Protein AF-A0A4Y7LHV5-F1 (afdb_monomer_lite)

InterPro domains:
  IPR015813 Pyruvate/Phosphoenolpyruvate kinase-like domain superfamily [SSF51621] (12-142)
  IPR021135 Phosphoenolpyruvate carboxylase [PF00311] (13-142)
  IPR021135 Phosphoenolpyruvate carboxylase [PTHR30523] (12-142)

Secondary structure (DSSP, 8-state):
--SSS--HHHHHHHHHHHHHHHHHTT-----BPPTTSHHHHTSS-HHHHHHTSPTTS-TT--B-PPPTTTHHHHHSSHHHHHHHHHHHHHHHHHHHHSPPPPPPHHHHHHHHHHHHHHHHHHHHHHTT-TTHHHHHHHHS---

Foldseek 3Di:
DPPPQDQPLNVLVVLVVVQVVCVVVVHQDADADDPPDCCQPVVDPNLVVLLPRAAPRQVLHHHYDHDPVCCCQQCVDPVSVVVNVVSVNVSSVCCNVPPDDDDDPVVSVVSVVCRVVVVVVVCCQCPVDPCNVVVCVVVDVDD

Structure (mmCIF, N/CA/C/O backbone):
data_AF-A0A4Y7LHV5-F1
#
_entry.id   AF-A0A4Y7LHV5-F1
#
loop_
_atom_site.group_PDB
_atom_site.id
_atom_site.type_symbol
_atom_site.label_atom_id
_atom_site.label_alt_id
_atom_site.label_comp_id
_atom_site.label_asym_id
_atom_site.label_entity_id
_atom_site.label_seq_id
_atom_site.pdbx_PDB_ins_code
_atom_site.Cartn_x
_atom_site.Cartn_y
_atom_site.Cartn_z
_atom_site.occupancy
_atom_site.B_iso_or_equiv
_atom_site.auth_seq_id
_atom_site.auth_comp_id
_atom_site.auth_asym_id
_atom_site.auth_atom_id
_atom_site.pdbx_PDB_model_num
ATOM 1 N N . MET A 1 1 ? 4.070 -15.924 -12.809 1.00 28.42 1 MET A N 1
ATOM 2 C CA . MET A 1 1 ? 2.951 -16.128 -11.860 1.00 28.42 1 MET A CA 1
ATOM 3 C C . MET A 1 1 ? 2.791 -15.017 -10.815 1.00 28.42 1 MET A C 1
ATOM 5 O O . MET A 1 1 ? 1.690 -14.869 -10.318 1.00 28.42 1 MET A O 1
ATOM 9 N N . LEU A 1 2 ? 3.817 -14.214 -10.486 1.00 26.28 2 LEU A N 1
ATOM 10 C CA . LEU A 1 2 ? 3.727 -13.146 -9.462 1.00 26.28 2 LEU A CA 1
ATOM 11 C C . LEU A 1 2 ? 3.433 -11.728 -10.005 1.00 26.28 2 LEU A C 1
ATOM 13 O O . LEU A 1 2 ? 3.342 -10.786 -9.229 1.00 26.28 2 LEU A O 1
ATOM 17 N N . VAL A 1 3 ? 3.273 -11.566 -11.324 1.00 28.92 3 VAL A N 1
ATOM 18 C CA . VAL A 1 3 ? 3.075 -10.259 -11.999 1.00 28.92 3 VAL A CA 1
ATOM 19 C C . VAL A 1 3 ? 1.633 -10.021 -12.476 1.00 28.92 3 VAL A C 1
ATOM 21 O O . VAL A 1 3 ? 1.344 -8.998 -13.094 1.00 28.92 3 VAL A O 1
ATOM 24 N N . ASP A 1 4 ? 0.712 -10.944 -12.182 1.00 34.41 4 ASP A N 1
ATOM 25 C CA . ASP A 1 4 ? -0.711 -10.810 -12.533 1.00 34.41 4 ASP A CA 1
ATOM 26 C C . ASP A 1 4 ? -1.537 -10.038 -11.492 1.00 34.41 4 ASP A C 1
ATOM 28 O O . ASP A 1 4 ? -2.694 -9.724 -11.746 1.00 34.41 4 ASP A O 1
ATOM 32 N N . SER A 1 5 ? -0.962 -9.675 -10.340 1.00 34.69 5 SER A N 1
ATOM 33 C CA . SER A 1 5 ? -1.713 -9.086 -9.219 1.00 34.69 5 SER A CA 1
ATOM 34 C C . SER A 1 5 ? -1.594 -7.565 -9.066 1.00 34.69 5 SER A C 1
ATOM 36 O O . SER A 1 5 ? -2.292 -6.993 -8.228 1.00 34.69 5 SER A O 1
ATOM 38 N N . LEU A 1 6 ? -0.739 -6.887 -9.837 1.00 39.88 6 LEU A N 1
ATOM 39 C CA . LEU A 1 6 ? -0.488 -5.447 -9.689 1.00 39.88 6 LEU A CA 1
ATOM 40 C C . LEU A 1 6 ? -1.394 -4.621 -10.613 1.00 39.88 6 LEU A C 1
ATOM 42 O O . LEU A 1 6 ? -0.938 -4.043 -11.594 1.00 39.88 6 LEU A O 1
ATOM 46 N N . GLN A 1 7 ? -2.681 -4.550 -10.276 1.00 49.19 7 GLN A N 1
ATOM 47 C CA . GLN A 1 7 ? -3.573 -3.496 -10.757 1.00 49.19 7 GLN A CA 1
ATOM 48 C C . GLN A 1 7 ? -3.807 -2.493 -9.610 1.00 49.19 7 GLN A C 1
ATOM 50 O O . GLN A 1 7 ? -4.105 -2.908 -8.494 1.00 49.19 7 GLN A O 1
ATOM 55 N N . PRO A 1 8 ? -3.718 -1.170 -9.823 1.00 46.78 8 PRO A N 1
ATOM 56 C CA . PRO A 1 8 ? -3.956 -0.186 -8.759 1.00 46.78 8 PRO A CA 1
ATOM 57 C C . PRO A 1 8 ? -5.333 -0.331 -8.079 1.00 46.78 8 PRO A C 1
ATOM 59 O O . PRO A 1 8 ? -5.450 -0.116 -6.875 1.00 46.78 8 PRO A O 1
ATOM 62 N N . GLY A 1 9 ? -6.357 -0.766 -8.827 1.00 55.50 9 GLY A N 1
ATOM 63 C CA . GLY A 1 9 ? -7.690 -1.088 -8.298 1.00 55.50 9 GLY A CA 1
ATOM 64 C C . GLY A 1 9 ? -7.802 -2.455 -7.605 1.00 55.50 9 GLY A C 1
ATOM 65 O O . GLY A 1 9 ? -8.692 -2.642 -6.773 1.00 55.50 9 GLY A O 1
ATOM 66 N N . SER A 1 10 ? -6.895 -3.406 -7.875 1.00 65.31 10 SER A N 1
ATOM 67 C CA . SER A 1 10 ? -6.976 -4.755 -7.292 1.00 65.31 10 SER A CA 1
ATOM 68 C C . SER A 1 10 ? -6.629 -4.768 -5.809 1.00 65.31 10 SER A C 1
ATOM 70 O O . SER A 1 10 ? -7.231 -5.535 -5.065 1.00 65.31 10 SER A O 1
ATOM 72 N N . CYS A 1 11 ? -5.705 -3.917 -5.348 1.00 77.38 11 CYS A N 1
ATOM 73 C CA . CYS A 1 11 ? -5.280 -3.921 -3.947 1.00 77.38 11 CYS A CA 1
ATOM 74 C C . CYS A 1 11 ? -6.391 -3.433 -3.003 1.00 77.38 11 CYS A C 1
ATOM 76 O O . CYS A 1 11 ? -6.657 -4.082 -1.996 1.00 77.38 11 CYS A O 1
ATOM 78 N N . VAL A 1 12 ? -7.088 -2.348 -3.362 1.00 85.00 12 VAL A N 1
ATOM 79 C CA . VAL A 1 12 ? -8.232 -1.826 -2.592 1.00 85.00 12 VAL A CA 1
ATOM 80 C C . VAL A 1 12 ? -9.353 -2.863 -2.521 1.00 85.00 12 VAL A C 1
ATOM 82 O O . VAL A 1 12 ? -9.808 -3.204 -1.432 1.00 85.00 12 VAL A O 1
ATOM 85 N N . LYS A 1 13 ? -9.743 -3.429 -3.669 1.00 87.31 13 LYS A N 1
ATOM 86 C CA . LYS A 1 13 ? -10.794 -4.453 -3.737 1.00 87.31 13 LYS A CA 1
ATOM 87 C C . LYS A 1 13 ? -10.423 -5.715 -2.953 1.00 87.31 13 LYS A C 1
ATOM 89 O O . LYS A 1 13 ? -11.242 -6.232 -2.202 1.00 87.31 13 LYS A O 1
ATOM 94 N N . ALA A 1 14 ? -9.173 -6.170 -3.060 1.00 90.81 14 ALA A N 1
ATOM 95 C CA . ALA A 1 14 ? -8.685 -7.319 -2.303 1.00 90.81 14 ALA A CA 1
ATOM 96 C C . ALA A 1 14 ? -8.722 -7.075 -0.788 1.00 90.81 14 ALA A C 1
ATOM 98 O O . ALA A 1 14 ? -9.125 -7.964 -0.044 1.00 90.81 14 ALA A O 1
ATOM 99 N N . GLN A 1 15 ? -8.341 -5.883 -0.317 1.00 92.19 15 GLN A N 1
ATOM 100 C CA . GLN A 1 15 ? -8.432 -5.540 1.105 1.00 92.19 15 GLN A CA 1
ATOM 101 C C . GLN A 1 15 ? -9.885 -5.528 1.599 1.00 92.19 15 GLN A C 1
ATOM 103 O O . GLN A 1 15 ? -10.168 -6.102 2.650 1.00 92.19 15 GLN A O 1
ATOM 108 N N . GLU A 1 16 ? -10.809 -4.939 0.831 1.00 92.31 16 GLU A N 1
ATOM 109 C CA . GLU A 1 16 ? -12.244 -4.943 1.151 1.00 92.31 16 GLU A CA 1
ATOM 110 C C . GLU A 1 16 ? -12.802 -6.371 1.242 1.00 92.31 16 GLU A C 1
ATOM 112 O O . GLU A 1 16 ? -13.546 -6.690 2.171 1.00 92.31 16 GLU A O 1
ATOM 117 N N . ASP A 1 17 ? -12.438 -7.248 0.306 1.00 94.19 17 ASP A N 1
ATOM 118 C CA . ASP A 1 17 ? -12.913 -8.632 0.292 1.00 94.19 17 ASP A CA 1
ATOM 119 C C . ASP A 1 17 ? -12.310 -9.461 1.435 1.00 94.19 17 ASP A C 1
ATOM 121 O O . ASP A 1 17 ? -13.035 -10.198 2.107 1.00 94.19 17 ASP A O 1
ATOM 125 N N . LEU A 1 18 ? -11.020 -9.283 1.738 1.00 95.31 18 LEU A N 1
ATOM 126 C CA . LEU A 1 18 ? -10.377 -9.918 2.892 1.00 95.31 18 LEU A CA 1
ATOM 127 C C . LEU A 1 18 ? -11.026 -9.497 4.213 1.00 95.31 18 LEU A C 1
ATOM 129 O O . LEU A 1 18 ? -11.237 -10.341 5.082 1.00 95.31 18 LEU A O 1
ATOM 133 N N . ILE A 1 19 ? -11.387 -8.221 4.360 1.00 94.81 19 ILE A N 1
ATOM 134 C CA . ILE A 1 19 ? -12.088 -7.726 5.548 1.00 94.81 19 ILE A CA 1
ATOM 135 C C . ILE A 1 19 ? -13.485 -8.326 5.677 1.00 94.81 19 ILE A C 1
ATOM 137 O O . ILE A 1 19 ? -13.867 -8.732 6.776 1.00 94.81 19 ILE A O 1
ATOM 141 N N . LYS A 1 20 ? -14.244 -8.438 4.579 1.00 95.38 20 LYS A N 1
ATOM 142 C CA . LYS A 1 20 ? -15.557 -9.107 4.604 1.00 95.38 20 LYS A CA 1
ATOM 143 C C . LYS A 1 20 ? -15.428 -10.543 5.107 1.00 95.38 20 LYS A C 1
ATOM 145 O O . LYS A 1 20 ? -16.183 -10.943 5.990 1.00 95.38 20 LYS A O 1
ATOM 150 N N . VAL A 1 21 ? -14.454 -11.292 4.589 1.00 97.50 21 VAL A N 1
ATOM 151 C CA . VAL A 1 21 ? -14.192 -12.676 5.010 1.00 97.50 21 VAL A CA 1
ATOM 152 C C . VAL A 1 21 ? -13.754 -12.724 6.476 1.00 97.50 21 VAL A C 1
ATOM 154 O O . VAL A 1 21 ? -14.325 -13.474 7.260 1.00 97.50 21 VAL A O 1
ATOM 157 N N . ALA A 1 22 ? -12.804 -11.888 6.895 1.00 97.00 22 ALA A N 1
ATOM 158 C CA . ALA A 1 22 ? -12.332 -11.853 8.279 1.00 97.00 22 ALA A CA 1
ATOM 159 C C . ALA A 1 22 ? -13.475 -11.586 9.275 1.00 97.00 22 ALA A C 1
ATOM 161 O O . ALA A 1 22 ? -13.586 -12.278 10.288 1.00 97.00 22 ALA A O 1
ATOM 162 N N . LYS A 1 23 ? -14.386 -10.658 8.942 1.00 95.56 23 LYS A N 1
ATOM 163 C CA . LYS A 1 23 ? -15.592 -10.373 9.734 1.00 95.56 23 LYS A CA 1
ATOM 164 C C . LYS A 1 23 ? -16.534 -11.575 9.825 1.00 95.56 23 LYS A C 1
ATOM 166 O O . LYS A 1 23 ? -17.027 -11.857 10.913 1.00 95.56 23 LYS A O 1
ATOM 171 N N . GLN A 1 24 ? -16.759 -12.299 8.725 1.00 97.75 24 GLN A N 1
ATOM 172 C CA . GLN A 1 24 ? -17.608 -13.502 8.717 1.00 97.75 24 GLN A CA 1
ATOM 173 C C . GLN A 1 24 ? -17.106 -14.581 9.684 1.00 97.75 24 GLN A C 1
ATOM 175 O O . GLN A 1 24 ? -17.912 -15.261 10.312 1.00 97.75 24 GLN A O 1
ATOM 180 N N . PHE A 1 25 ? -15.786 -14.712 9.828 1.00 97.62 25 PHE A N 1
ATOM 181 C CA . PHE A 1 25 ? -15.154 -15.706 10.700 1.00 97.62 25 PHE A CA 1
ATOM 182 C C . PHE A 1 25 ? -14.700 -15.144 12.058 1.00 97.62 25 PHE A C 1
ATOM 184 O O . PHE A 1 25 ? -14.006 -15.839 12.795 1.00 97.62 25 PHE A O 1
ATOM 191 N N . ALA A 1 26 ? -15.077 -13.905 12.400 1.00 96.25 26 ALA A N 1
ATOM 192 C CA . ALA A 1 26 ? -14.660 -13.214 13.626 1.00 96.25 26 ALA A CA 1
ATOM 193 C C . ALA A 1 26 ? -13.128 -13.196 13.850 1.00 96.25 26 ALA A C 1
ATOM 195 O O . ALA A 1 26 ? -12.642 -13.247 14.981 1.00 96.25 26 ALA A O 1
ATOM 196 N N . VAL A 1 27 ? -12.355 -13.106 12.765 1.00 96.94 27 VAL A N 1
ATOM 197 C CA . VAL A 1 27 ? -10.892 -13.005 12.796 1.00 96.94 27 VAL A CA 1
ATOM 198 C C . VAL A 1 27 ? -10.487 -11.535 12.789 1.00 96.94 27 VAL A C 1
ATOM 200 O O . VAL A 1 27 ? -10.892 -10.779 11.906 1.00 96.94 27 VAL A O 1
ATOM 203 N N . LYS A 1 28 ? -9.636 -11.125 13.736 1.00 95.06 28 LYS A N 1
ATOM 204 C CA . LYS A 1 28 ? -8.980 -9.812 13.679 1.00 95.06 28 LYS A CA 1
ATOM 205 C C . LYS A 1 28 ? -7.866 -9.854 12.633 1.00 95.06 28 LYS A C 1
ATOM 207 O O . LYS A 1 28 ? -6.855 -10.525 12.837 1.00 95.06 28 LYS A O 1
ATOM 212 N N . LEU A 1 29 ? -8.055 -9.149 11.521 1.00 95.88 29 LEU A N 1
ATOM 213 C CA . LEU A 1 29 ? -7.092 -9.096 10.425 1.00 95.88 29 LEU A CA 1
ATOM 214 C C . LEU A 1 29 ? -6.133 -7.913 10.609 1.00 95.88 29 LEU A C 1
ATOM 216 O O . LEU A 1 29 ? -6.572 -6.789 10.822 1.00 95.88 29 LEU A O 1
ATOM 220 N N . THR A 1 30 ? -4.828 -8.156 10.477 1.00 95.62 30 THR A N 1
ATOM 221 C CA . THR A 1 30 ? -3.808 -7.098 10.399 1.00 95.62 30 THR A CA 1
ATOM 222 C C . THR A 1 30 ? -3.191 -7.106 9.008 1.00 95.62 30 THR A C 1
ATOM 224 O O . THR A 1 30 ? -2.547 -8.082 8.616 1.00 95.62 30 THR A O 1
ATOM 227 N N . MET A 1 31 ? -3.340 -6.003 8.276 1.00 93.06 31 MET A N 1
ATOM 228 C CA . MET A 1 31 ? -2.691 -5.833 6.978 1.00 93.06 31 MET A CA 1
ATOM 229 C C . MET A 1 31 ? -1.203 -5.520 7.166 1.00 93.06 31 MET A C 1
ATOM 231 O O . MET A 1 31 ? -0.821 -4.659 7.960 1.00 93.06 31 MET A O 1
ATOM 235 N N . PHE A 1 32 ? -0.344 -6.209 6.413 1.00 92.06 32 PHE A N 1
ATOM 236 C CA . PHE A 1 32 ? 1.067 -5.852 6.299 1.00 92.06 32 PHE A CA 1
ATOM 237 C C . PHE A 1 32 ? 1.308 -5.163 4.957 1.00 92.06 32 PHE A C 1
ATOM 239 O O . PHE A 1 32 ? 1.203 -5.788 3.902 1.00 92.06 32 PHE A O 1
ATOM 246 N N . HIS A 1 33 ? 1.619 -3.868 4.990 1.00 86.88 33 HIS A N 1
ATOM 247 C CA . HIS A 1 33 ? 1.788 -3.073 3.775 1.00 86.88 33 HIS A CA 1
ATOM 248 C C . HIS A 1 33 ? 3.180 -3.310 3.183 1.00 86.88 33 HIS A C 1
ATOM 250 O O . HIS A 1 33 ? 4.176 -3.001 3.815 1.00 86.88 33 HIS A O 1
ATOM 256 N N . GLY A 1 34 ? 3.280 -3.867 1.976 1.00 78.00 34 GLY A N 1
ATOM 257 C CA . GLY A 1 34 ? 4.572 -4.171 1.352 1.00 78.00 34 GLY 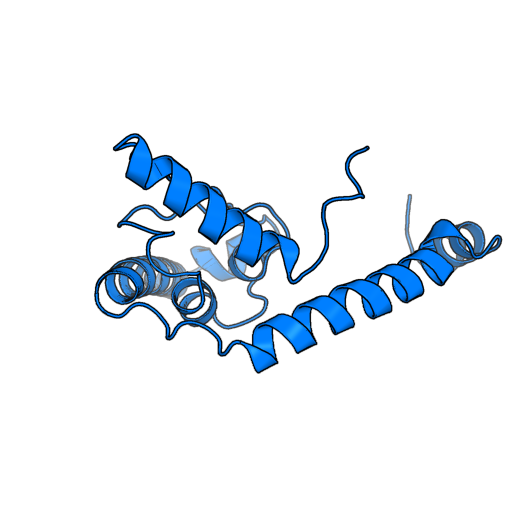A CA 1
ATOM 258 C C . GLY A 1 34 ? 5.419 -2.940 0.986 1.00 78.00 34 GLY A C 1
ATOM 259 O O . GLY A 1 34 ? 4.960 -1.794 0.990 1.00 78.00 34 GLY A O 1
ATOM 260 N N . ARG A 1 35 ? 6.680 -3.194 0.609 1.00 69.50 35 ARG A N 1
ATOM 261 C CA . ARG A 1 35 ? 7.597 -2.178 0.069 1.00 69.50 35 ARG A CA 1
ATOM 262 C C . ARG A 1 35 ? 7.009 -1.545 -1.199 1.00 69.50 35 ARG A C 1
ATOM 264 O O . ARG A 1 35 ? 6.405 -2.235 -2.010 1.00 69.50 35 ARG A O 1
ATOM 271 N N . GLY A 1 36 ? 7.231 -0.249 -1.404 1.00 62.03 36 GLY A N 1
ATOM 272 C CA . GLY A 1 36 ? 6.860 0.421 -2.659 1.00 62.03 36 GLY A CA 1
ATOM 273 C C . GLY A 1 36 ? 5.452 1.014 -2.703 1.00 62.03 36 GLY A C 1
ATOM 274 O O . GLY A 1 36 ? 5.200 1.868 -3.545 1.00 62.03 36 GLY A O 1
ATOM 275 N N . GLY A 1 37 ? 4.564 0.629 -1.782 1.00 63.12 37 GLY A N 1
ATOM 276 C CA . GLY A 1 37 ? 3.250 1.255 -1.642 1.00 63.12 37 GLY A CA 1
ATOM 277 C C . GLY A 1 37 ? 3.344 2.703 -1.154 1.00 63.12 37 GLY A C 1
ATOM 278 O O . GLY A 1 37 ? 4.322 3.097 -0.514 1.00 63.12 37 GLY A O 1
ATOM 279 N N . THR A 1 38 ? 2.294 3.486 -1.401 1.00 62.69 38 THR A N 1
ATOM 280 C CA . THR A 1 38 ? 2.153 4.881 -0.947 1.00 62.69 38 THR A CA 1
ATOM 281 C C . THR A 1 38 ? 2.424 5.045 0.554 1.00 62.69 38 THR A C 1
ATOM 283 O O . THR A 1 38 ? 3.042 6.033 0.944 1.00 62.69 38 THR A O 1
ATOM 286 N N . VAL A 1 39 ? 2.060 4.047 1.374 1.00 58.75 39 VAL A N 1
ATOM 287 C CA . VAL A 1 39 ? 2.285 4.030 2.833 1.00 58.75 39 VAL A CA 1
ATOM 288 C C . VAL A 1 39 ? 3.777 3.903 3.179 1.00 58.75 39 VAL A C 1
ATOM 290 O O . VAL A 1 39 ? 4.257 4.572 4.087 1.00 58.75 39 VAL A O 1
ATOM 293 N N . GLY A 1 40 ? 4.523 3.070 2.442 1.00 54.94 40 GLY A N 1
ATOM 294 C CA . GLY A 1 40 ? 5.925 2.742 2.731 1.00 54.94 40 GLY A CA 1
ATOM 295 C C . GLY A 1 40 ? 6.963 3.568 1.964 1.00 54.94 40 GLY A C 1
ATOM 296 O O . GLY A 1 40 ? 8.150 3.436 2.252 1.00 54.94 40 GLY A O 1
ATOM 297 N N . ARG A 1 41 ? 6.558 4.360 0.959 1.00 51.12 41 ARG A N 1
ATOM 298 C CA . ARG A 1 41 ? 7.433 5.280 0.195 1.00 51.12 41 ARG A CA 1
ATOM 299 C C . ARG A 1 41 ? 7.125 6.760 0.396 1.00 51.12 41 ARG A C 1
ATOM 301 O O . ARG A 1 41 ? 7.831 7.587 -0.162 1.00 51.12 41 ARG A O 1
ATOM 308 N N . GLY A 1 42 ? 6.063 7.109 1.121 1.00 48.41 42 GLY A N 1
ATOM 309 C CA . GLY A 1 42 ? 5.624 8.503 1.168 1.00 48.41 42 GLY A CA 1
ATOM 310 C C . GLY A 1 42 ? 5.127 8.995 -0.195 1.00 48.41 42 GLY A C 1
ATOM 311 O O . GLY A 1 42 ? 5.401 10.126 -0.578 1.00 48.41 42 GLY A O 1
ATOM 312 N N . GLY A 1 43 ? 4.356 8.170 -0.922 1.00 43.44 43 GLY A N 1
ATOM 313 C CA . GLY A 1 43 ? 3.693 8.547 -2.193 1.00 43.44 43 GLY A CA 1
ATOM 314 C C . GLY A 1 43 ? 2.606 9.633 -2.050 1.00 43.44 43 GLY A C 1
ATOM 315 O O . GLY A 1 43 ? 1.813 9.857 -2.955 1.00 43.44 43 GLY A O 1
ATOM 316 N N . GLY A 1 44 ? 2.573 10.261 -0.880 1.00 57.44 44 GLY A N 1
ATOM 317 C CA . GLY A 1 44 ? 1.736 11.326 -0.361 1.00 57.44 44 GLY A CA 1
ATOM 318 C C . GLY A 1 44 ? 2.090 11.476 1.129 1.00 57.44 44 GLY A C 1
ATOM 319 O O . GLY A 1 44 ? 2.822 10.639 1.672 1.00 57.44 44 GLY A O 1
ATOM 320 N N . PRO A 1 45 ? 1.604 12.507 1.834 1.00 71.75 45 PRO A N 1
ATOM 321 C CA . PRO A 1 45 ? 1.788 12.602 3.279 1.00 71.75 45 PRO A CA 1
ATOM 322 C C . PRO A 1 45 ? 1.287 11.315 3.953 1.00 71.75 45 PRO A C 1
ATOM 324 O O . PRO A 1 45 ? 0.100 11.014 3.863 1.00 71.75 45 PRO A O 1
ATOM 327 N N . THR A 1 46 ? 2.172 10.555 4.615 1.00 81.81 46 THR A N 1
ATOM 328 C CA . THR A 1 46 ? 1.887 9.211 5.174 1.00 81.81 46 THR A CA 1
ATOM 329 C C . THR A 1 46 ? 0.578 9.151 5.959 1.00 81.81 46 THR A C 1
ATOM 331 O O . THR A 1 46 ? -0.160 8.177 5.870 1.00 81.81 46 THR A O 1
ATOM 334 N N . HIS A 1 47 ? 0.263 10.232 6.670 1.00 87.81 47 HIS A N 1
ATOM 335 C CA . HIS A 1 47 ? -0.985 10.409 7.399 1.00 87.81 47 HIS A CA 1
ATOM 336 C C . HIS A 1 47 ? -2.227 10.266 6.496 1.00 87.81 47 HIS A C 1
ATOM 338 O O . HIS A 1 47 ? -3.080 9.432 6.768 1.00 87.81 47 HIS A O 1
ATOM 344 N N . LEU A 1 48 ? -2.291 10.982 5.366 1.00 86.31 48 LEU A N 1
ATOM 345 C CA . LEU A 1 48 ? -3.417 10.902 4.424 1.00 86.31 48 LEU A CA 1
ATOM 346 C C . LEU A 1 48 ? -3.532 9.531 3.756 1.00 86.31 48 LEU A C 1
ATOM 348 O O . LEU A 1 48 ? -4.632 9.089 3.448 1.00 86.31 48 LEU A O 1
ATOM 352 N N . VAL A 1 49 ? -2.406 8.853 3.529 1.00 86.81 49 VAL A N 1
ATOM 353 C CA . VAL A 1 49 ? -2.415 7.519 2.916 1.00 86.81 49 VAL A CA 1
ATOM 354 C C . VAL A 1 49 ? -3.023 6.475 3.856 1.00 86.81 49 VAL A C 1
ATOM 356 O O . VAL A 1 49 ? -3.711 5.559 3.411 1.00 86.81 49 VAL A O 1
ATOM 359 N N . ILE A 1 50 ? -2.771 6.606 5.158 1.00 90.31 50 ILE A N 1
ATOM 360 C CA . ILE A 1 50 ? -3.391 5.754 6.175 1.00 90.31 50 ILE A CA 1
ATOM 361 C C . ILE A 1 50 ? -4.895 6.049 6.242 1.00 90.31 50 ILE A C 1
ATOM 363 O O . ILE A 1 50 ? -5.696 5.123 6.199 1.00 90.31 50 ILE A O 1
ATOM 367 N N . LEU A 1 51 ? -5.284 7.329 6.238 1.00 91.75 51 LEU A N 1
ATOM 368 C CA . LEU A 1 51 ? -6.696 7.730 6.239 1.00 91.75 51 LEU A CA 1
ATOM 369 C C . LEU A 1 51 ? -7.462 7.303 4.977 1.00 91.75 51 LEU A C 1
ATOM 371 O O . LEU A 1 51 ? -8.678 7.152 5.026 1.00 91.75 51 LEU A O 1
ATOM 375 N N . SER A 1 52 ? -6.777 7.091 3.851 1.00 89.94 52 SER A N 1
ATOM 376 C CA . SER A 1 52 ? -7.403 6.646 2.603 1.00 89.94 52 SER A CA 1
ATOM 377 C C . SER A 1 52 ? -7.525 5.128 2.463 1.00 89.94 52 SER A C 1
ATOM 379 O O . SER A 1 52 ? -8.054 4.662 1.450 1.00 89.94 52 SER A O 1
ATOM 381 N N . GLN A 1 53 ? -7.044 4.345 3.438 1.00 90.88 53 GLN A N 1
ATOM 382 C CA . GLN A 1 53 ? -7.247 2.896 3.415 1.00 90.88 53 GLN A CA 1
ATOM 383 C C . GLN A 1 53 ? -8.748 2.567 3.483 1.00 90.88 53 GLN A C 1
ATOM 385 O O . GLN A 1 53 ? -9.507 3.323 4.092 1.00 90.88 53 GLN A O 1
ATOM 390 N N . PRO A 1 54 ? -9.212 1.456 2.890 1.00 91.19 54 PRO A N 1
ATOM 391 C CA . PRO A 1 54 ? -10.620 1.086 2.956 1.00 91.19 54 PRO A CA 1
ATOM 392 C C . PRO A 1 54 ? -11.128 0.997 4.406 1.00 91.19 54 PRO A C 1
ATOM 394 O O . PRO A 1 54 ? -10.348 0.715 5.320 1.00 91.19 54 PRO A O 1
ATOM 397 N N . PRO A 1 55 ? -12.425 1.234 4.656 1.00 91.94 55 PRO A N 1
ATOM 398 C CA . PRO A 1 55 ? -12.985 1.087 5.994 1.00 91.94 55 PRO A CA 1
ATOM 399 C C . PRO A 1 55 ? -12.663 -0.282 6.605 1.00 91.94 55 PRO A C 1
ATOM 401 O O . PRO A 1 55 ? -12.624 -1.294 5.903 1.00 91.94 55 PRO A O 1
ATOM 404 N N . ASP A 1 56 ? -12.443 -0.302 7.921 1.00 92.06 56 ASP A N 1
ATOM 405 C CA . ASP A 1 56 ? -12.149 -1.500 8.716 1.00 92.06 56 ASP A CA 1
ATOM 406 C C . ASP A 1 56 ? -10.838 -2.241 8.393 1.00 92.06 56 ASP A C 1
ATOM 408 O O . ASP A 1 56 ? -10.620 -3.316 8.942 1.00 92.06 56 ASP A O 1
ATOM 412 N N . THR A 1 57 ? -9.939 -1.724 7.549 1.00 92.75 57 THR A N 1
ATOM 413 C CA . THR A 1 57 ? -8.676 -2.430 7.246 1.00 92.75 57 THR A CA 1
ATOM 414 C C . THR A 1 57 ? -7.579 -2.249 8.296 1.00 92.75 57 THR A C 1
ATOM 416 O O . THR A 1 57 ? -6.585 -2.974 8.245 1.00 92.75 57 THR A O 1
ATOM 419 N N . ILE A 1 58 ? -7.715 -1.276 9.205 1.00 93.81 58 ILE A N 1
ATOM 420 C CA . ILE A 1 58 ? -6.686 -0.921 10.195 1.00 93.81 58 ILE A CA 1
ATOM 421 C C . ILE A 1 58 ? -6.995 -1.517 11.574 1.00 93.81 58 ILE A C 1
ATOM 423 O O . ILE A 1 58 ? -6.162 -2.245 12.112 1.00 93.81 58 ILE A O 1
ATOM 427 N N . GLN A 1 59 ? -8.170 -1.255 12.155 1.00 91.19 59 GLN A N 1
ATOM 428 C CA . GLN A 1 59 ? -8.638 -1.866 13.414 1.00 91.19 59 GLN A CA 1
ATOM 429 C C . GLN A 1 59 ? -7.604 -1.801 14.558 1.00 91.19 59 GLN A C 1
ATOM 431 O O . GLN A 1 59 ? -7.321 -2.788 15.262 1.00 91.19 59 GLN A O 1
ATOM 436 N N . GLY A 1 60 ? -6.991 -0.631 14.712 1.00 92.69 60 GLY A N 1
ATOM 437 C CA . GLY A 1 60 ? -5.972 -0.312 15.703 1.00 92.69 60 GLY A CA 1
ATOM 438 C C . GLY A 1 60 ? -4.633 -1.006 15.459 1.00 92.69 60 GLY A C 1
ATOM 439 O O . GLY A 1 60 ? -3.798 -1.056 16.361 1.00 92.69 60 GLY A O 1
ATOM 440 N N . SER A 1 61 ? -4.425 -1.598 14.282 1.00 94.94 61 SER A N 1
ATOM 441 C CA . SER A 1 61 ? -3.249 -2.400 13.961 1.00 94.94 61 SER A CA 1
ATOM 442 C C . SER A 1 61 ? -2.649 -1.994 12.618 1.00 94.94 61 SER A C 1
ATOM 444 O O . SER A 1 61 ? -3.047 -2.468 11.558 1.00 94.94 61 SER A O 1
ATOM 446 N N . LEU A 1 62 ? -1.628 -1.137 12.675 1.00 93.25 62 LEU A N 1
ATOM 447 C CA . LEU A 1 62 ? -0.858 -0.725 11.507 1.00 93.25 62 LEU A CA 1
ATOM 448 C C . LEU A 1 62 ? 0.497 -1.442 11.473 1.00 93.25 62 LEU A C 1
ATOM 450 O O . LEU A 1 62 ? 1.282 -1.345 12.417 1.00 93.25 62 LEU A O 1
ATOM 454 N N . ARG A 1 63 ? 0.807 -2.119 10.360 1.00 93.81 63 ARG A N 1
ATOM 455 C CA . ARG A 1 63 ? 2.118 -2.749 10.140 1.00 93.81 63 ARG A CA 1
ATOM 456 C C . ARG A 1 63 ? 2.709 -2.328 8.797 1.00 93.81 63 ARG A C 1
ATOM 458 O O . ARG A 1 63 ? 2.263 -2.767 7.739 1.00 93.81 63 ARG A O 1
ATOM 465 N N . VAL A 1 64 ? 3.746 -1.494 8.852 1.00 89.62 64 VAL A N 1
ATOM 466 C CA . VAL A 1 64 ? 4.395 -0.892 7.677 1.00 89.62 64 VAL A CA 1
ATOM 467 C C . VAL A 1 64 ? 5.917 -1.038 7.801 1.00 89.62 64 VAL A C 1
ATOM 469 O O . VAL A 1 64 ? 6.470 -0.694 8.844 1.00 89.62 64 VAL A O 1
ATOM 472 N N . PRO A 1 65 ? 6.620 -1.535 6.771 1.00 87.19 65 PRO A N 1
ATOM 473 C CA . PRO A 1 65 ? 8.068 -1.530 6.713 1.00 87.19 65 PRO A CA 1
ATOM 474 C C . PRO A 1 65 ? 8.567 -0.121 6.386 1.00 87.19 65 PRO A C 1
ATOM 476 O O . PRO A 1 65 ? 8.135 0.506 5.417 1.00 87.19 65 PRO A O 1
ATOM 479 N N . VAL A 1 66 ? 9.530 0.349 7.170 1.00 86.88 66 VAL A N 1
ATOM 480 C CA . VAL A 1 66 ? 10.292 1.560 6.863 1.00 86.88 66 VAL A CA 1
ATOM 481 C C . VAL A 1 66 ? 11.393 1.169 5.884 1.00 86.88 66 VAL A C 1
ATOM 483 O O . VAL A 1 66 ? 12.190 0.277 6.173 1.00 86.88 66 VAL A O 1
ATOM 486 N N . GLN A 1 67 ? 11.422 1.790 4.707 1.00 83.19 67 GLN A N 1
ATOM 487 C CA . GLN A 1 67 ? 12.469 1.503 3.729 1.00 83.19 67 GLN A CA 1
ATOM 488 C C . GLN A 1 67 ? 13.781 2.185 4.123 1.00 83.19 67 GLN A C 1
ATOM 490 O O . GLN A 1 67 ? 13.781 3.255 4.729 1.00 83.19 67 GLN A O 1
ATOM 495 N N . GLY A 1 68 ? 14.905 1.554 3.780 1.00 86.75 68 GLY A N 1
ATOM 496 C CA . GLY A 1 68 ? 16.232 2.070 4.129 1.00 86.75 68 GLY A CA 1
ATOM 497 C C . GLY A 1 68 ? 16.549 3.433 3.508 1.00 86.75 68 GLY A C 1
ATOM 498 O O . GLY A 1 68 ? 17.316 4.185 4.085 1.00 86.75 68 GLY A O 1
ATOM 499 N N . ASP A 1 69 ? 15.925 3.783 2.384 1.00 83.94 69 ASP A N 1
ATOM 500 C CA . ASP A 1 69 ? 16.048 5.094 1.732 1.00 83.94 69 ASP A CA 1
ATOM 501 C C . ASP A 1 69 ? 15.251 6.208 2.435 1.00 83.94 69 ASP A C 1
ATOM 503 O O . ASP A 1 69 ? 15.544 7.381 2.233 1.00 83.94 69 ASP A O 1
ATOM 507 N N . VAL A 1 70 ? 14.273 5.870 3.286 1.00 85.00 70 VAL A N 1
ATOM 508 C CA . VAL A 1 70 ? 13.455 6.846 4.038 1.00 85.00 70 VAL A CA 1
ATOM 509 C C . VAL A 1 70 ? 13.716 6.833 5.544 1.00 85.00 70 VAL A C 1
ATOM 511 O O . VAL A 1 70 ? 13.161 7.666 6.265 1.00 85.00 70 VAL A O 1
ATOM 514 N N . ILE A 1 71 ? 14.528 5.897 6.048 1.00 88.75 71 ILE A N 1
ATOM 515 C CA . ILE A 1 71 ? 14.751 5.714 7.489 1.00 88.75 71 ILE A CA 1
ATOM 516 C C . ILE A 1 71 ? 15.383 6.952 8.127 1.00 88.75 71 ILE A C 1
ATOM 518 O O . ILE A 1 71 ? 14.917 7.402 9.171 1.00 88.75 71 ILE A O 1
ATOM 522 N N . GLU A 1 72 ? 16.377 7.542 7.463 1.00 89.69 72 GLU A N 1
ATOM 523 C CA . GLU A 1 72 ? 17.093 8.725 7.934 1.00 89.69 72 GLU A CA 1
ATOM 524 C C . GLU A 1 72 ? 16.136 9.919 8.029 1.00 89.69 72 GLU A C 1
ATOM 526 O O . GLU A 1 72 ? 15.909 10.466 9.106 1.00 89.69 72 GLU A O 1
ATOM 531 N N . GLN A 1 73 ? 15.419 10.222 6.944 1.00 87.62 73 GLN A N 1
ATOM 532 C CA . GLN A 1 73 ? 14.410 11.284 6.928 1.00 87.62 73 GLN A CA 1
ATOM 533 C C . GLN A 1 73 ? 13.321 11.096 8.002 1.00 87.62 73 GLN A C 1
ATOM 535 O O . GLN A 1 73 ? 12.769 12.074 8.513 1.00 87.62 73 GLN A O 1
ATOM 540 N N . SER A 1 74 ? 12.987 9.846 8.327 1.00 87.94 74 SER A N 1
ATOM 541 C CA . SER A 1 74 ? 11.896 9.520 9.244 1.00 87.94 74 SER A CA 1
ATOM 542 C C . SER A 1 74 ? 12.322 9.507 10.715 1.00 87.94 74 SER A C 1
ATOM 544 O O . SER A 1 74 ? 11.489 9.821 11.568 1.00 87.94 74 SER A O 1
ATOM 546 N N . PHE A 1 75 ? 13.577 9.150 11.016 1.00 93.25 75 PHE A N 1
ATOM 547 C CA . PHE A 1 75 ? 14.013 8.804 12.375 1.00 93.25 75 PHE A CA 1
ATOM 548 C C . PHE A 1 75 ? 15.387 9.350 12.798 1.00 93.25 75 PHE A C 1
ATOM 550 O O . PHE A 1 75 ? 15.714 9.227 13.973 1.00 93.25 75 PHE A O 1
ATOM 557 N N . GLU A 1 76 ? 16.178 9.970 11.914 1.00 94.19 76 GLU A N 1
ATOM 558 C CA . GLU A 1 76 ? 17.533 10.456 12.245 1.00 94.19 76 GLU A CA 1
ATOM 559 C C . GLU A 1 76 ? 17.515 11.554 13.319 1.00 94.19 76 GLU A C 1
ATOM 561 O O . GLU A 1 76 ? 18.269 11.504 14.289 1.00 94.19 76 GLU A O 1
ATOM 566 N N . LYS A 1 77 ? 16.633 12.552 13.172 1.00 94.81 77 LYS A N 1
ATOM 567 C CA . LYS A 1 77 ? 16.512 13.668 14.124 1.00 94.81 77 LYS A CA 1
ATOM 568 C C . LYS A 1 77 ? 15.366 13.415 15.090 1.00 94.81 77 LYS A C 1
ATOM 570 O O . LYS A 1 77 ? 14.266 13.076 14.663 1.00 94.81 77 LYS A O 1
ATOM 575 N N . GLU A 1 78 ? 15.581 13.697 16.372 1.00 96.62 78 GLU A N 1
ATOM 576 C CA . GLU A 1 78 ? 14.600 13.474 17.448 1.00 96.62 78 GLU A CA 1
ATOM 577 C C . GLU A 1 78 ? 13.208 14.043 17.119 1.00 96.62 7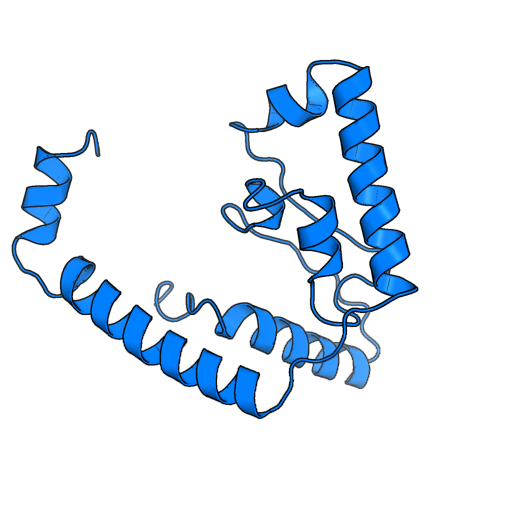8 GLU A C 1
ATOM 579 O O . GLU A 1 78 ? 12.199 13.342 17.170 1.00 96.62 78 GLU A O 1
ATOM 584 N N . HIS A 1 79 ? 13.153 15.300 16.674 1.00 93.12 79 HIS A N 1
ATOM 585 C CA . HIS A 1 79 ? 11.895 15.955 16.318 1.00 93.12 79 HIS A CA 1
ATOM 586 C C . HIS A 1 79 ? 11.234 15.368 15.051 1.00 93.12 79 HIS A C 1
ATOM 588 O O . HIS A 1 79 ? 10.019 15.481 14.885 1.00 93.12 79 HIS A O 1
ATOM 594 N N . LEU A 1 80 ? 11.998 14.752 14.139 1.00 91.31 80 LEU A N 1
ATOM 595 C CA . LEU A 1 80 ? 11.452 14.031 12.982 1.00 91.31 80 LEU A CA 1
ATOM 596 C C . LEU A 1 80 ? 10.901 12.673 13.405 1.00 91.31 80 LEU A C 1
ATOM 598 O O . LEU A 1 80 ? 9.760 12.373 13.068 1.00 91.31 80 LEU A O 1
ATOM 602 N N . CYS A 1 81 ? 11.651 11.929 14.219 1.00 94.88 81 CYS A N 1
ATOM 603 C CA . CYS A 1 81 ? 11.212 10.677 14.828 1.00 94.88 81 CYS A CA 1
ATOM 604 C C . CYS A 1 81 ? 9.871 10.861 15.556 1.00 94.88 81 CYS A C 1
ATOM 606 O O . CYS A 1 81 ? 8.898 10.166 15.253 1.00 94.88 81 CYS A O 1
ATOM 608 N N . PHE A 1 82 ? 9.777 11.873 16.426 1.00 96.12 82 PHE A N 1
ATOM 609 C CA . PHE A 1 82 ? 8.542 12.190 17.141 1.00 96.12 82 PHE A CA 1
ATOM 610 C C . PHE A 1 82 ? 7.380 12.473 16.181 1.00 96.12 82 PHE A C 1
ATOM 612 O O . PHE A 1 82 ? 6.305 11.893 16.322 1.00 96.12 82 PHE A O 1
ATOM 619 N N . ARG A 1 83 ? 7.592 13.311 15.155 1.00 92.44 83 ARG A N 1
ATOM 620 C CA . ARG A 1 83 ? 6.553 13.621 14.156 1.00 92.44 83 ARG A CA 1
ATOM 621 C C . ARG A 1 83 ? 6.126 12.398 13.347 1.00 92.44 83 ARG A C 1
ATOM 623 O O . ARG A 1 83 ? 4.947 12.279 13.018 1.00 92.44 83 ARG A O 1
ATOM 630 N N . THR A 1 84 ? 7.052 11.506 13.017 1.00 92.38 84 THR A N 1
ATOM 631 C CA . THR A 1 84 ? 6.758 10.258 12.307 1.00 92.38 84 THR A CA 1
ATOM 632 C C . THR A 1 84 ? 5.863 9.357 13.153 1.00 92.38 84 THR A C 1
ATOM 634 O O . THR A 1 84 ? 4.794 8.954 12.692 1.00 92.38 84 THR A O 1
ATOM 637 N N . LEU A 1 85 ? 6.240 9.111 14.411 1.00 94.88 85 LEU A N 1
ATOM 638 C CA . LEU A 1 85 ? 5.445 8.308 15.344 1.00 94.88 85 LEU A CA 1
ATOM 639 C C . LEU A 1 85 ? 4.076 8.946 15.612 1.00 94.88 85 LEU A C 1
ATOM 641 O O . LEU A 1 85 ? 3.058 8.263 15.538 1.00 94.88 85 LEU A O 1
ATOM 645 N N . GLN A 1 86 ? 4.031 10.264 15.826 1.00 94.94 86 GLN A N 1
ATOM 646 C CA . GLN A 1 86 ? 2.787 11.010 16.015 1.00 94.94 86 GLN A CA 1
ATOM 647 C C . GLN A 1 86 ? 1.832 10.827 14.829 1.00 94.94 86 GLN A C 1
ATOM 649 O O . GLN A 1 86 ? 0.648 10.576 15.036 1.00 94.94 86 GLN A O 1
ATOM 654 N N . ARG A 1 87 ? 2.325 10.930 13.587 1.00 93.00 87 ARG A N 1
ATOM 655 C CA . ARG A 1 87 ? 1.496 10.770 12.381 1.00 93.00 87 ARG A CA 1
AT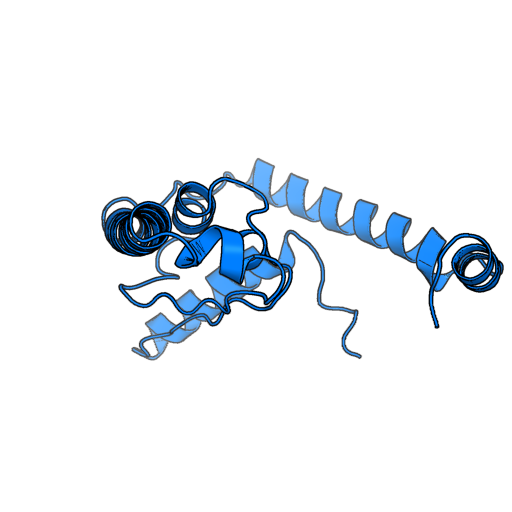OM 656 C C . ARG A 1 87 ? 0.931 9.363 12.249 1.00 93.00 87 ARG A C 1
ATOM 658 O O . ARG A 1 87 ? -0.242 9.247 11.903 1.00 93.00 87 ARG A O 1
ATOM 665 N N . TYR A 1 88 ? 1.736 8.331 12.515 1.00 93.81 88 TYR A N 1
ATOM 666 C CA . TYR A 1 88 ? 1.279 6.940 12.479 1.00 93.81 88 TYR A CA 1
ATOM 667 C C . TYR A 1 88 ? 0.196 6.683 13.521 1.00 93.81 88 TYR A C 1
ATOM 669 O O . TYR A 1 88 ? -0.863 6.158 13.178 1.00 93.81 88 TYR A O 1
ATOM 677 N N . THR A 1 89 ? 0.431 7.102 14.763 1.00 95.75 89 THR A N 1
ATOM 678 C CA . THR A 1 89 ? -0.524 6.932 15.861 1.00 95.75 89 THR A CA 1
ATOM 679 C C . THR A 1 89 ? -1.820 7.689 15.593 1.00 95.75 89 THR A C 1
ATOM 681 O O . THR A 1 89 ? -2.895 7.099 15.674 1.00 95.75 89 THR A O 1
ATOM 684 N N . ALA A 1 90 ? -1.728 8.970 15.218 1.00 95.62 90 ALA A N 1
ATOM 685 C CA . ALA A 1 90 ? -2.898 9.799 14.946 1.00 95.62 90 ALA A CA 1
ATOM 686 C C . ALA A 1 90 ? -3.721 9.251 13.774 1.00 95.62 90 ALA A C 1
ATOM 688 O O . ALA A 1 90 ? -4.921 9.071 13.925 1.00 95.62 90 ALA A O 1
ATOM 689 N N . ALA A 1 91 ? -3.084 8.918 12.645 1.00 94.31 91 ALA A N 1
ATOM 690 C CA . ALA A 1 91 ? -3.803 8.417 11.474 1.00 94.31 91 ALA A CA 1
ATOM 691 C C . ALA A 1 91 ? -4.458 7.053 11.722 1.00 94.31 91 ALA A C 1
ATOM 693 O O . ALA A 1 91 ? -5.562 6.811 11.253 1.00 94.31 91 ALA A O 1
ATOM 694 N N . THR A 1 92 ? -3.776 6.166 12.455 1.00 95.69 92 THR A N 1
ATOM 695 C CA . THR A 1 92 ? -4.304 4.839 12.809 1.00 95.69 92 THR A CA 1
ATOM 696 C C . THR A 1 92 ? -5.566 4.970 13.652 1.00 95.69 92 THR A C 1
ATOM 698 O O . T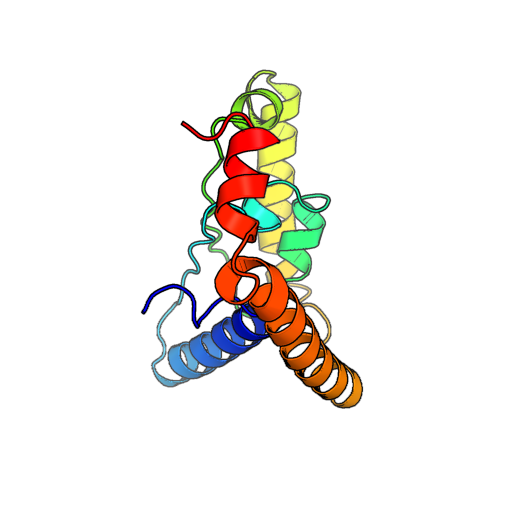HR A 1 92 ? -6.564 4.318 13.373 1.00 95.69 92 THR A O 1
ATOM 701 N N . LEU A 1 93 ? -5.530 5.843 14.662 1.00 96.44 93 LEU A N 1
ATOM 702 C CA . LEU A 1 93 ? -6.670 6.087 15.536 1.00 96.44 93 LEU A CA 1
ATOM 703 C C . LEU A 1 93 ? -7.811 6.807 14.801 1.00 96.44 93 LEU A C 1
ATOM 705 O O . LEU A 1 93 ? -8.975 6.447 14.951 1.00 96.44 93 LEU A O 1
ATOM 709 N N . GLU A 1 94 ? -7.484 7.833 14.016 1.00 95.94 94 GLU A N 1
ATOM 710 C CA . GLU A 1 94 ? -8.465 8.624 13.276 1.00 95.94 94 GLU A CA 1
ATOM 711 C C . GLU A 1 94 ? -9.183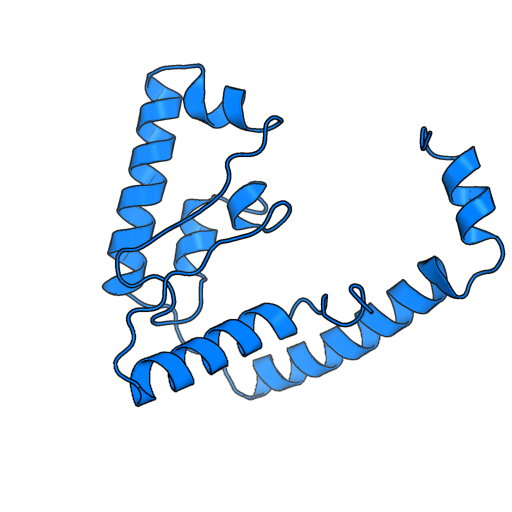 7.798 12.211 1.00 95.94 94 GLU A C 1
ATOM 713 O O . GLU A 1 94 ? -10.398 7.916 12.111 1.00 95.94 94 GLU A O 1
ATOM 718 N N . HIS A 1 95 ? -8.480 6.927 11.480 1.00 95.06 95 HIS A N 1
ATOM 719 C CA . HIS A 1 95 ? -9.089 6.056 10.468 1.00 95.06 95 HIS A CA 1
ATOM 720 C C . HIS A 1 95 ? -10.195 5.167 11.047 1.00 95.06 95 HIS A C 1
ATOM 722 O O . HIS A 1 95 ? -11.262 5.052 10.449 1.00 95.06 95 HIS A O 1
ATOM 728 N N . ASP A 1 96 ? -9.977 4.597 12.235 1.00 92.06 96 ASP A N 1
ATOM 729 C CA . ASP A 1 96 ? -10.972 3.739 12.883 1.00 92.06 96 ASP A CA 1
ATOM 730 C C . ASP A 1 96 ? -12.189 4.528 13.397 1.00 92.06 96 ASP A C 1
ATOM 732 O O . ASP A 1 96 ? -13.306 4.010 13.404 1.00 92.06 96 ASP A O 1
ATOM 736 N N . MET A 1 97 ? -11.993 5.776 13.839 1.00 94.31 97 MET A N 1
ATOM 737 C CA . MET A 1 97 ? -13.076 6.626 14.361 1.00 94.31 97 MET A CA 1
ATOM 738 C C . MET A 1 97 ? -13.832 7.381 13.259 1.00 94.31 97 MET A C 1
ATOM 740 O O . MET A 1 97 ? -15.018 7.668 13.409 1.00 94.31 97 MET A O 1
ATOM 744 N N . HIS A 1 98 ? -13.149 7.706 12.165 1.00 93.81 98 HIS A N 1
ATOM 745 C CA . HIS A 1 98 ? -13.650 8.487 11.038 1.00 93.81 98 HIS A CA 1
ATOM 746 C C . HIS A 1 98 ? -13.252 7.801 9.722 1.00 93.81 98 HIS A C 1
ATOM 748 O O . HIS A 1 98 ? -12.392 8.303 8.990 1.00 93.81 98 HIS A O 1
ATOM 754 N N . PRO A 1 99 ? -13.859 6.642 9.405 1.00 89.50 99 PRO A N 1
ATOM 755 C CA . PRO A 1 99 ? -13.511 5.897 8.205 1.00 89.50 99 PRO A CA 1
ATOM 756 C C . PRO A 1 99 ? -13.838 6.702 6.937 1.00 89.50 99 PRO A C 1
ATOM 758 O O . PRO A 1 99 ? -14.811 7.467 6.916 1.00 89.50 99 PRO A O 1
ATOM 761 N N . PRO A 1 100 ? -13.067 6.525 5.849 1.00 88.38 100 PRO A N 1
ATOM 762 C CA . PRO A 1 100 ? -13.301 7.254 4.613 1.00 88.38 100 PRO A CA 1
ATOM 763 C C . PRO A 1 100 ? -14.623 6.853 3.957 1.00 88.38 100 PRO A C 1
ATOM 765 O O . PRO A 1 100 ? -15.138 5.743 4.117 1.00 88.38 100 PRO A O 1
ATOM 768 N N . VAL A 1 101 ? -15.162 7.772 3.157 1.00 88.88 101 VAL A N 1
ATOM 769 C CA . VAL A 1 101 ? -16.399 7.541 2.408 1.00 88.88 101 VAL A CA 1
ATOM 770 C C . VAL A 1 101 ? -16.177 6.435 1.379 1.00 88.88 101 VAL A C 1
ATOM 772 O O . VAL A 1 101 ? -15.198 6.444 0.631 1.00 88.88 101 VAL A O 1
ATOM 775 N N . SER A 1 102 ? -17.119 5.495 1.310 1.00 86.62 102 SER A N 1
ATOM 776 C CA . SER A 1 102 ? -17.097 4.453 0.284 1.00 86.62 102 SER A CA 1
ATOM 777 C C . SER A 1 102 ? -17.169 5.071 -1.120 1.00 86.62 102 SER A C 1
ATOM 779 O O . SER A 1 102 ? -18.007 5.945 -1.358 1.00 86.62 102 SER A O 1
ATOM 781 N N . PRO A 1 103 ? -16.331 4.627 -2.074 1.00 88.00 103 PRO A N 1
ATOM 782 C CA . PRO A 1 103 ? -16.332 5.188 -3.417 1.00 88.00 103 PRO A CA 1
ATOM 783 C C . PRO A 1 103 ? -17.649 4.882 -4.131 1.00 88.00 103 PRO A C 1
ATOM 785 O O . PRO A 1 103 ? -18.197 3.779 -4.011 1.00 88.00 103 PRO A O 1
ATOM 788 N N . LYS A 1 104 ? -18.139 5.864 -4.893 1.00 92.44 104 LYS A N 1
ATOM 789 C CA . LYS A 1 104 ? -19.390 5.749 -5.645 1.00 92.44 104 LYS A CA 1
ATOM 790 C C . LYS A 1 104 ? -19.299 4.655 -6.725 1.00 92.44 104 LYS A C 1
ATOM 792 O O . LYS A 1 104 ? -18.200 4.415 -7.238 1.00 92.44 104 LYS A O 1
ATOM 797 N N . PRO A 1 105 ? -20.416 4.006 -7.105 1.00 92.81 105 PRO A N 1
ATOM 798 C CA . PRO A 1 105 ? -20.413 2.951 -8.120 1.00 92.81 105 PRO A CA 1
ATOM 799 C C . PRO A 1 105 ? -19.769 3.373 -9.447 1.00 92.81 105 PRO A C 1
ATOM 801 O O . PRO A 1 105 ? -18.970 2.625 -10.006 1.00 92.81 105 PRO A O 1
ATOM 804 N N . GLU A 1 106 ? -20.038 4.593 -9.913 1.00 95.31 106 GLU A N 1
ATOM 805 C CA . GLU A 1 106 ? -19.463 5.145 -11.142 1.00 95.31 106 GLU A CA 1
ATOM 806 C C . GLU A 1 106 ? -17.940 5.327 -11.062 1.00 95.31 106 GLU A C 1
ATOM 808 O O . GLU A 1 106 ? -17.241 5.139 -12.055 1.00 95.31 106 GLU A O 1
ATOM 813 N N . TRP A 1 107 ? -17.399 5.623 -9.875 1.00 92.88 107 TRP A N 1
ATOM 814 C CA . TRP A 1 107 ? -15.952 5.727 -9.671 1.00 92.88 107 TRP A CA 1
ATOM 815 C C . TRP A 1 107 ? -15.288 4.357 -9.675 1.00 92.88 107 TRP A C 1
ATOM 817 O O . TRP A 1 107 ? -14.197 4.212 -10.218 1.00 92.88 107 TRP A O 1
ATOM 827 N N . ARG A 1 108 ? -15.946 3.340 -9.102 1.00 89.62 108 ARG A N 1
ATOM 828 C CA . ARG A 1 108 ? -15.455 1.956 -9.158 1.00 89.62 108 ARG A CA 1
ATOM 829 C C . ARG A 1 108 ? -15.408 1.454 -10.599 1.00 89.62 108 ARG A C 1
ATOM 831 O O . ARG A 1 108 ? -14.369 0.960 -11.017 1.00 89.62 108 ARG A O 1
ATOM 838 N N . ALA A 1 109 ? -16.485 1.658 -11.359 1.00 91.31 109 ALA A N 1
ATOM 839 C CA . ALA A 1 109 ? -16.545 1.265 -12.765 1.00 91.31 109 ALA A CA 1
ATOM 840 C C . ALA A 1 109 ? -15.449 1.945 -13.603 1.00 91.31 109 ALA A C 1
ATOM 842 O O . ALA A 1 109 ? -14.761 1.282 -14.376 1.00 91.31 109 ALA A O 1
ATOM 843 N N . LEU A 1 110 ? -15.229 3.248 -13.394 1.00 93.44 110 LEU A N 1
ATOM 844 C CA . LEU A 1 110 ? -14.153 3.979 -14.064 1.00 93.44 110 LEU A CA 1
ATOM 845 C C . LEU A 1 110 ? -12.762 3.456 -13.668 1.00 93.44 110 LEU A C 1
ATOM 847 O O . LEU A 1 110 ? -11.889 3.309 -14.520 1.00 93.44 110 LEU A O 1
ATOM 851 N N . MET A 1 111 ? -12.536 3.153 -12.387 1.00 90.69 111 MET A N 1
ATOM 852 C CA . MET A 1 111 ? -11.263 2.586 -11.929 1.00 90.69 111 MET A CA 1
ATOM 853 C C . MET A 1 111 ? -11.000 1.191 -12.507 1.00 90.69 111 MET A C 1
ATOM 855 O O . MET A 1 111 ? -9.847 0.884 -12.816 1.00 90.69 111 MET A O 1
ATOM 859 N N . ASP A 1 112 ? -12.039 0.373 -12.688 1.00 89.69 112 ASP A N 1
ATOM 860 C CA . ASP A 1 112 ? -11.934 -0.929 -13.353 1.00 89.69 112 ASP A CA 1
ATOM 861 C C . ASP A 1 112 ? -11.523 -0.761 -14.831 1.00 89.69 112 ASP A C 1
ATOM 863 O O . ASP A 1 112 ? -10.613 -1.448 -15.301 1.00 89.69 112 ASP A O 1
ATOM 867 N N . GLU A 1 113 ? -12.105 0.206 -15.550 1.00 93.44 113 GLU A N 1
ATOM 868 C CA . GLU A 1 113 ? -11.719 0.531 -16.933 1.00 93.44 113 GLU A CA 1
ATOM 869 C C . GLU A 1 113 ? -10.264 1.026 -17.023 1.00 93.44 113 GLU A C 1
ATOM 871 O O . GLU A 1 113 ? -9.463 0.505 -17.807 1.00 93.44 113 GLU A O 1
ATOM 876 N N . ILE A 1 114 ? -9.882 1.982 -16.167 1.00 92.75 114 ILE A N 1
ATOM 877 C CA . ILE A 1 114 ? -8.512 2.509 -16.100 1.00 92.75 114 ILE A CA 1
ATOM 878 C C . ILE A 1 114 ? -7.515 1.381 -15.816 1.00 92.75 114 ILE A C 1
ATOM 880 O O . ILE A 1 114 ? -6.434 1.345 -16.413 1.00 92.75 114 ILE A O 1
ATOM 884 N N . ALA A 1 115 ? -7.848 0.447 -14.922 1.00 89.12 115 ALA A N 1
ATOM 885 C CA . ALA A 1 115 ? -6.977 -0.671 -14.578 1.00 89.12 115 ALA A CA 1
ATOM 886 C C . ALA A 1 115 ? -6.706 -1.579 -15.786 1.00 89.12 115 ALA A C 1
ATOM 888 O O . ALA A 1 115 ? -5.562 -1.997 -15.984 1.00 89.12 115 ALA A O 1
ATOM 889 N N . ILE A 1 116 ? -7.717 -1.842 -16.618 1.00 90.50 116 ILE A N 1
ATOM 890 C CA . ILE A 1 116 ? -7.574 -2.639 -17.842 1.00 90.50 116 ILE A CA 1
ATOM 891 C C . ILE A 1 116 ? -6.664 -1.911 -18.838 1.00 90.50 116 ILE A C 1
ATOM 893 O O . ILE A 1 116 ? -5.622 -2.450 -19.221 1.00 90.50 116 ILE A O 1
ATOM 897 N N . ILE A 1 117 ? -7.002 -0.665 -19.188 1.00 95.00 117 ILE A N 1
ATOM 898 C CA . ILE A 1 117 ? -6.289 0.112 -20.214 1.00 95.00 117 ILE A CA 1
ATOM 899 C C . ILE A 1 117 ? -4.826 0.351 -19.812 1.00 95.00 117 ILE A C 1
ATOM 901 O O . ILE A 1 117 ? -3.907 0.152 -20.610 1.00 95.00 117 ILE A O 1
ATOM 905 N N . SER A 1 118 ? -4.583 0.749 -18.559 1.00 92.38 118 SER A N 1
ATOM 906 C CA . SER A 1 118 ? -3.226 1.027 -18.066 1.00 92.38 118 SER A CA 1
ATOM 907 C C . SER A 1 118 ? -2.360 -0.231 -18.017 1.00 92.38 118 SER A C 1
ATOM 909 O O . SER A 1 118 ? -1.193 -0.184 -18.411 1.00 92.38 118 SER A O 1
ATOM 911 N N . THR A 1 119 ? -2.928 -1.369 -17.606 1.00 90.88 119 THR A N 1
ATOM 912 C CA . THR A 1 119 ? -2.208 -2.648 -17.570 1.00 90.88 119 THR A CA 1
ATOM 913 C C . THR A 1 119 ? -1.860 -3.116 -18.974 1.00 90.88 119 THR A C 1
ATOM 915 O O . THR A 1 119 ? -0.731 -3.546 -19.212 1.00 90.88 119 THR A O 1
ATOM 918 N N . GLU A 1 120 ? -2.799 -3.019 -19.918 1.00 94.75 120 GLU A N 1
ATOM 919 C CA . GLU A 1 120 ? -2.544 -3.386 -21.307 1.00 94.75 120 GLU A CA 1
ATOM 920 C C . GLU A 1 120 ? -1.421 -2.534 -21.902 1.00 94.75 120 GLU A C 1
ATOM 922 O O . GLU A 1 120 ? -0.462 -3.085 -22.451 1.00 94.75 120 GLU A O 1
ATOM 927 N N . LYS A 1 121 ? -1.495 -1.209 -21.734 1.00 96.62 121 LYS A N 1
ATOM 928 C CA . LYS A 1 121 ? -0.490 -0.282 -22.260 1.00 96.62 121 LYS A CA 1
ATOM 929 C C . LYS A 1 121 ? 0.883 -0.484 -21.620 1.00 96.62 121 LYS A C 1
ATOM 931 O O . LYS A 1 121 ? 1.894 -0.477 -22.320 1.00 96.62 121 LYS A O 1
ATOM 936 N N . TYR A 1 122 ? 0.933 -0.697 -20.306 1.00 94.81 122 TYR A N 1
ATOM 937 C CA . TYR A 1 122 ? 2.175 -1.027 -19.610 1.00 94.81 122 TYR A CA 1
ATOM 938 C C . TYR A 1 122 ? 2.779 -2.318 -20.169 1.00 94.81 122 TYR A C 1
ATOM 940 O O . TYR A 1 122 ? 3.944 -2.343 -20.564 1.00 94.81 122 TYR A O 1
ATOM 948 N N . ARG A 1 123 ? 1.971 -3.381 -20.284 1.00 94.00 123 ARG A N 1
ATOM 949 C CA . ARG A 1 123 ? 2.442 -4.680 -20.775 1.00 94.00 123 ARG A CA 1
ATOM 950 C C . ARG A 1 123 ? 2.860 -4.641 -22.239 1.00 94.00 123 ARG A C 1
ATOM 952 O O . ARG A 1 123 ? 3.804 -5.338 -22.603 1.00 94.00 123 ARG A O 1
ATOM 959 N N . SER A 1 124 ? 2.199 -3.833 -23.070 1.00 97.25 124 SER A N 1
ATOM 960 C CA . SER A 1 124 ? 2.565 -3.696 -24.480 1.00 97.25 124 SER A CA 1
ATOM 961 C C . SER A 1 124 ? 3.975 -3.141 -24.661 1.00 97.25 124 SER A C 1
ATOM 963 O O . SER A 1 124 ? 4.641 -3.503 -25.618 1.00 97.25 124 SER A O 1
ATOM 965 N N . ILE A 1 125 ? 4.426 -2.280 -23.747 1.00 97.12 125 ILE A N 1
ATOM 966 C CA . ILE A 1 125 ? 5.770 -1.701 -23.786 1.00 97.12 125 ILE A CA 1
ATOM 967 C C . ILE A 1 125 ? 6.752 -2.618 -23.057 1.00 97.12 125 ILE A C 1
ATOM 969 O O . ILE A 1 125 ? 7.711 -3.083 -23.649 1.00 97.12 125 ILE A O 1
ATOM 973 N N . VAL A 1 126 ? 6.500 -2.931 -21.786 1.00 96.44 126 VAL A N 1
ATOM 974 C CA . VAL A 1 126 ? 7.498 -3.597 -20.933 1.00 96.44 126 VAL A CA 1
ATOM 975 C C . VAL A 1 126 ? 7.728 -5.061 -21.310 1.00 96.44 126 VAL A C 1
ATOM 977 O O . VAL A 1 126 ? 8.840 -5.560 -21.170 1.00 96.44 126 VAL A O 1
ATOM 980 N N . PHE A 1 127 ? 6.693 -5.763 -21.784 1.00 93.69 127 PHE A N 1
ATOM 981 C CA . PHE A 1 127 ? 6.781 -7.202 -22.061 1.00 93.69 127 PHE A CA 1
ATOM 982 C C . PHE A 1 127 ? 6.632 -7.570 -23.536 1.00 93.69 127 PHE A C 1
ATOM 984 O O . PHE A 1 127 ? 7.125 -8.623 -23.932 1.00 93.69 127 PHE A O 1
ATOM 991 N N . LYS A 1 128 ? 5.914 -6.769 -24.337 1.00 95.31 128 LYS A N 1
ATOM 992 C CA . LYS A 1 128 ? 5.641 -7.107 -25.745 1.00 95.31 128 LYS A CA 1
ATOM 993 C C . LYS A 1 128 ? 6.549 -6.388 -26.745 1.00 95.31 128 LYS A C 1
ATOM 995 O O . LYS A 1 128 ? 6.713 -6.918 -27.838 1.00 95.31 128 LYS A O 1
ATOM 1000 N N . GLU A 1 129 ? 7.126 -5.228 -26.412 1.00 97.38 129 GLU A N 1
ATOM 1001 C CA . GLU A 1 129 ? 8.061 -4.533 -27.309 1.00 97.38 129 GLU A CA 1
ATOM 1002 C C . GLU A 1 129 ? 9.406 -5.281 -27.329 1.00 97.38 129 GLU A C 1
ATOM 1004 O O . GLU A 1 129 ? 10.091 -5.319 -26.302 1.00 97.38 129 G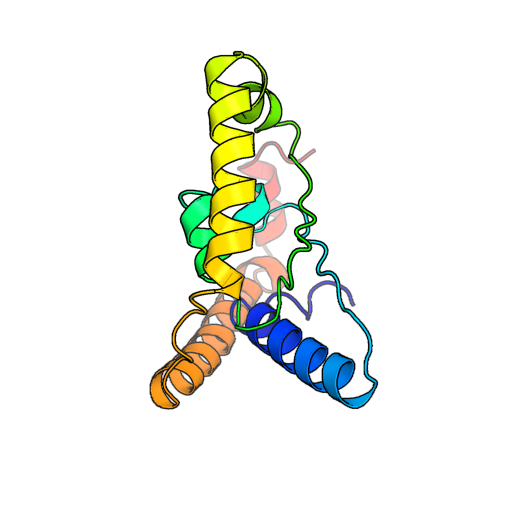LU A O 1
ATOM 1009 N N . PRO A 1 130 ? 9.829 -5.854 -28.473 1.00 97.25 130 PRO A N 1
ATOM 1010 C CA . PRO A 1 130 ? 10.994 -6.740 -28.516 1.00 97.25 130 PRO A CA 1
ATOM 1011 C C . PRO A 1 130 ? 12.304 -6.075 -28.081 1.00 97.25 130 PRO A C 1
ATOM 1013 O O . PRO A 1 130 ? 13.192 -6.745 -27.561 1.00 97.25 130 PRO A O 1
ATOM 1016 N N . ARG A 1 131 ? 12.426 -4.756 -28.277 1.00 97.12 131 ARG A N 1
ATOM 1017 C CA . ARG A 1 131 ? 13.636 -3.985 -27.954 1.00 97.12 131 ARG A CA 1
ATOM 1018 C C . ARG A 1 131 ? 13.613 -3.350 -26.568 1.00 97.12 131 ARG A C 1
ATOM 1020 O O . ARG A 1 131 ? 14.567 -2.668 -26.208 1.00 97.12 131 ARG A O 1
ATOM 1027 N N . PHE A 1 132 ? 12.553 -3.543 -25.781 1.00 96.94 132 PHE A N 1
ATOM 1028 C CA . PHE A 1 132 ? 12.431 -2.876 -24.484 1.00 96.94 132 PHE A CA 1
ATOM 1029 C C . PHE A 1 132 ? 13.583 -3.230 -23.536 1.00 96.94 132 PHE A C 1
ATOM 1031 O O . PHE A 1 132 ? 14.160 -2.337 -22.928 1.00 96.94 132 PHE A O 1
ATOM 1038 N N . VAL A 1 133 ? 13.949 -4.514 -23.439 1.00 95.62 133 VAL A N 1
ATOM 1039 C CA . VAL A 1 133 ? 15.032 -4.967 -22.544 1.00 95.62 133 VAL A CA 1
ATOM 1040 C C . VAL A 1 133 ? 16.390 -4.420 -22.983 1.00 95.62 133 VAL A C 1
ATOM 1042 O O . VAL A 1 133 ? 17.180 -4.003 -22.142 1.00 95.62 133 VAL A O 1
ATOM 1045 N N . GLU A 1 134 ? 16.654 -4.393 -24.291 1.00 96.38 134 GLU A N 1
ATOM 1046 C CA . GLU A 1 134 ? 17.872 -3.799 -24.854 1.00 96.38 134 GLU A CA 1
ATOM 1047 C C . GLU A 1 134 ? 17.954 -2.309 -24.511 1.00 96.38 134 GLU A C 1
ATOM 1049 O O . GLU A 1 134 ? 18.929 -1.865 -23.911 1.00 96.38 134 GLU A O 1
ATOM 1054 N N . TYR A 1 135 ? 16.894 -1.559 -24.819 1.00 96.62 135 TYR A N 1
ATOM 1055 C CA . TYR A 1 135 ? 16.783 -0.142 -24.487 1.00 96.62 135 TYR A CA 1
ATOM 1056 C C . TYR A 1 135 ? 16.976 0.108 -22.985 1.00 96.62 135 TYR A C 1
ATOM 1058 O O . TYR A 1 135 ? 17.767 0.961 -22.596 1.00 96.62 135 TYR A O 1
ATOM 1066 N N . PHE A 1 136 ? 16.298 -0.661 -22.131 1.00 96.81 136 PHE A N 1
ATOM 1067 C CA . PHE A 1 136 ? 16.362 -0.496 -20.681 1.00 96.81 136 PHE A CA 1
ATOM 1068 C C . PHE A 1 136 ? 17.784 -0.686 -20.134 1.00 96.81 136 PHE A C 1
ATOM 1070 O O . PHE A 1 136 ? 18.210 0.090 -19.283 1.00 96.81 136 PHE A O 1
ATOM 1077 N N . ARG A 1 137 ? 18.541 -1.656 -20.654 1.00 95.06 137 ARG A N 1
ATOM 1078 C CA . ARG A 1 137 ? 19.937 -1.907 -20.254 1.00 95.06 137 ARG A CA 1
ATOM 1079 C C . ARG A 1 137 ? 20.929 -0.871 -20.762 1.00 95.06 137 ARG A C 1
ATOM 1081 O O . ARG A 1 137 ? 21.955 -0.656 -20.132 1.00 95.06 137 ARG A O 1
ATOM 1088 N N . LEU A 1 138 ? 20.653 -0.265 -21.914 1.00 96.50 138 LEU A N 1
ATOM 1089 C CA . LEU A 1 138 ? 21.504 0.789 -22.467 1.00 96.50 138 LEU A CA 1
ATOM 1090 C C . LEU A 1 138 ? 21.280 2.126 -21.755 1.00 96.50 138 LEU A C 1
ATOM 1092 O O . LEU A 1 138 ? 22.235 2.852 -21.495 1.00 96.50 138 LEU A O 1
ATOM 1096 N N . GLU A 1 139 ? 20.027 2.440 -21.430 1.00 96.50 139 GLU A N 1
ATOM 1097 C CA . GLU A 1 139 ? 19.633 3.753 -20.907 1.00 96.50 139 GLU A CA 1
ATOM 1098 C C . GLU A 1 139 ? 19.558 3.816 -19.378 1.00 96.50 139 GLU A C 1
ATOM 1100 O O . GLU A 1 139 ? 19.350 4.888 -18.807 1.00 96.50 139 GLU A O 1
ATOM 1105 N N . THR A 1 140 ? 19.705 2.686 -18.685 1.00 96.12 140 THR A N 1
ATOM 1106 C CA . THR A 1 140 ? 19.695 2.647 -17.220 1.00 96.12 140 THR A CA 1
ATOM 1107 C C . THR A 1 140 ? 20.886 1.863 -16.681 1.00 96.12 140 THR A C 1
ATOM 1109 O O . THR A 1 140 ? 21.350 0.931 -17.332 1.00 96.12 140 THR A O 1
ATOM 1112 N N . PRO A 1 141 ? 21.380 2.193 -15.474 1.00 92.62 141 PRO A N 1
ATOM 1113 C CA . PRO A 1 141 ? 22.429 1.423 -14.815 1.00 92.62 141 PRO A CA 1
ATOM 1114 C C . PRO A 1 141 ? 21.851 0.152 -14.161 1.00 92.62 141 PRO A C 1
ATOM 1116 O O . PRO A 1 141 ? 22.079 -0.094 -12.975 1.00 92.62 141 PRO A O 1
ATOM 1119 N N . GLU A 1 142 ? 21.044 -0.619 -14.898 1.00 87.25 142 GLU A N 1
ATOM 1120 C CA . GLU A 1 142 ? 20.647 -1.965 -14.476 1.00 87.25 142 GLU A CA 1
ATOM 1121 C C . GLU A 1 142 ? 21.883 -2.883 -14.532 1.00 87.25 142 GLU A C 1
ATOM 1123 O O . GLU A 1 142 ? 22.548 -2.911 -15.570 1.00 87.25 142 GLU A O 1
ATOM 1128 N N . PRO A 1 143 ? 22.233 -3.584 -13.437 1.00 65.44 143 PRO A N 1
ATOM 1129 C CA . PRO A 1 143 ? 23.348 -4.531 -13.426 1.00 65.44 143 PRO A CA 1
ATOM 1130 C C . PRO A 1 143 ? 23.121 -5.784 -14.283 1.00 65.44 143 PRO A C 1
ATOM 1132 O O . PRO A 1 143 ? 21.957 -6.219 -14.430 1.00 65.44 143 PRO A O 1
#

Organism: Papaver somniferum (NCBI:txid3469)

Sequence (143 aa):
MLVDSLQPGSCVKAQEDLIKVAKQFAVKLTMFHGRGGTVGRGGGPTHLVILSQPPDTIQGSLRVPVQGDVIEQSFEKEHLCFRTLQRYTAATLEHDMHPPVSPKPEWRALMDEIAIISTEKYRSIVFKEPRFVEYFRLETPEP

Radius of gyration: 18.39 Å; chains: 1; bounding box: 44×32×46 Å

pLDDT: mean 86.04, std 16.37, range [26.28, 97.75]